Protein AF-A0A538N744-F1 (afdb_monomer_lite)

Sequence (115 aa):
MRNVDHQPLAAHSTATFDLTAGIGNVSQFTGAITGTVTVQGTTGAGDLVVFASTGEAASDTYQTHLVSGQSVATGIVAEVLQGLNGVVPESFYNNSSTTVTVSFDVSGYFAATFY

Secondary structure (DSSP, 8-state):
-EEEEEEEE-TT-EEE--GGGTSTT--TTEEEEEEEEEEE---S-EEEEEEETT-S-----EEEEE-TT--EEEEEEEE--TTSTT---EEEEE-SSS-EEEEEEEEEEEEPPP-

Foldseek 3Di:
DFKFDFDWAFAQGKDFGFCPVTVPFPDLQFFKFKKKKKKDPQQFWFWKWKWFQPPPDTDDTDIWTGDHHDITMDIDMFTADRPPRRGGRIMIGHNDNGIITIMIGTDDTDGHDDD

Structure (mmCIF, N/CA/C/O backbone):
data_AF-A0A538N744-F1
#
_entry.id   AF-A0A538N744-F1
#
loop_
_atom_site.group_PDB
_atom_site.id
_atom_site.type_symbol
_atom_site.label_atom_id
_atom_site.label_alt_id
_atom_site.label_comp_id
_atom_site.label_asym_id
_atom_site.label_entity_id
_atom_site.label_seq_id
_atom_s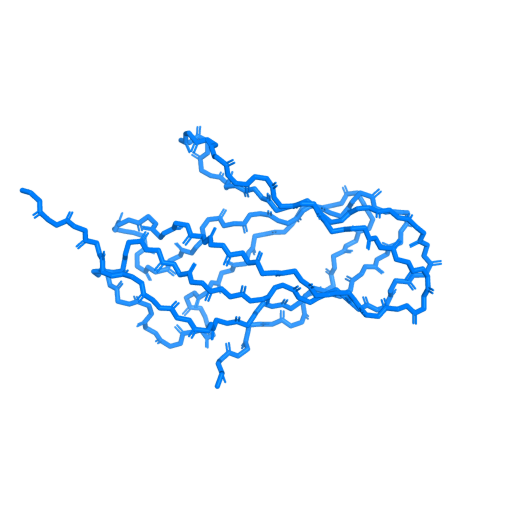ite.pdbx_PDB_ins_code
_atom_site.Cartn_x
_atom_site.Cartn_y
_atom_site.Cartn_z
_atom_site.occupancy
_atom_site.B_iso_or_equiv
_atom_site.auth_seq_id
_atom_site.auth_comp_id
_atom_site.auth_asym_id
_atom_site.auth_atom_id
_atom_site.pdbx_PDB_model_num
ATOM 1 N N . MET A 1 1 ? 11.056 -10.695 3.084 1.00 51.16 1 MET A N 1
ATOM 2 C CA . MET A 1 1 ? 10.071 -9.681 2.655 1.00 51.16 1 MET A CA 1
ATOM 3 C C . MET A 1 1 ? 10.579 -8.340 3.154 1.00 51.16 1 MET A C 1
ATOM 5 O O . MET A 1 1 ? 11.130 -8.310 4.249 1.00 51.16 1 MET A O 1
ATOM 9 N N . ARG A 1 2 ? 10.541 -7.290 2.330 1.00 60.12 2 ARG A N 1
ATOM 10 C CA . ARG A 1 2 ? 10.869 -5.924 2.763 1.00 60.12 2 ARG A CA 1
ATOM 11 C C . ARG A 1 2 ? 9.536 -5.194 2.922 1.00 60.12 2 ARG A C 1
ATOM 13 O O . ARG A 1 2 ? 8.844 -5.025 1.922 1.00 60.12 2 ARG A O 1
ATOM 20 N N . ASN A 1 3 ? 9.184 -4.855 4.159 1.00 57.62 3 ASN A N 1
ATOM 21 C CA . ASN A 1 3 ? 7.973 -4.109 4.489 1.00 57.62 3 ASN A CA 1
ATOM 22 C C . ASN A 1 3 ? 8.228 -2.620 4.277 1.00 57.62 3 ASN A C 1
ATOM 24 O O . ASN A 1 3 ? 9.254 -2.106 4.727 1.00 57.62 3 ASN A O 1
ATOM 28 N N . VAL A 1 4 ? 7.292 -1.933 3.633 1.00 61.22 4 VAL A N 1
ATOM 29 C CA . VAL A 1 4 ? 7.228 -0.470 3.640 1.00 61.22 4 VAL A CA 1
ATOM 30 C C . VAL A 1 4 ? 6.241 -0.011 4.685 1.00 61.22 4 VAL A C 1
ATOM 32 O O . VAL A 1 4 ? 5.225 -0.669 4.915 1.00 61.22 4 VAL A O 1
ATOM 35 N N . ASP A 1 5 ? 6.624 1.100 5.314 1.00 63.34 5 ASP A N 1
ATOM 36 C CA . ASP A 1 5 ? 5.987 1.792 6.422 1.00 63.34 5 ASP A CA 1
ATOM 37 C C . ASP A 1 5 ? 4.499 1.508 6.613 1.00 63.34 5 ASP A C 1
ATOM 39 O O . ASP A 1 5 ? 3.677 1.616 5.706 1.00 63.34 5 ASP A O 1
ATOM 43 N N . HIS A 1 6 ? 4.154 1.258 7.871 1.00 68.19 6 HIS A N 1
ATOM 44 C CA . HIS A 1 6 ? 2.793 1.346 8.367 1.00 68.19 6 HIS A CA 1
ATOM 45 C C . HIS A 1 6 ? 2.383 2.821 8.387 1.00 68.19 6 HIS A C 1
ATOM 47 O O . HIS A 1 6 ? 2.662 3.534 9.351 1.00 68.19 6 HIS A O 1
ATOM 53 N N . GLN A 1 7 ? 1.740 3.287 7.322 1.00 75.94 7 GLN A N 1
ATOM 54 C CA . GLN A 1 7 ? 1.307 4.675 7.221 1.00 75.94 7 GLN A CA 1
ATOM 55 C C . GLN A 1 7 ? -0.140 4.803 7.717 1.00 75.94 7 GLN A C 1
ATOM 57 O O . GLN A 1 7 ? -1.030 4.108 7.210 1.00 75.94 7 GLN A O 1
ATOM 62 N N . PRO A 1 8 ? -0.415 5.656 8.722 1.00 85.88 8 PRO A N 1
ATOM 63 C CA . PRO A 1 8 ? -1.782 6.026 9.046 1.00 85.88 8 PRO A CA 1
ATOM 64 C C . PRO A 1 8 ? -2.356 6.869 7.902 1.00 85.88 8 PRO A C 1
ATOM 66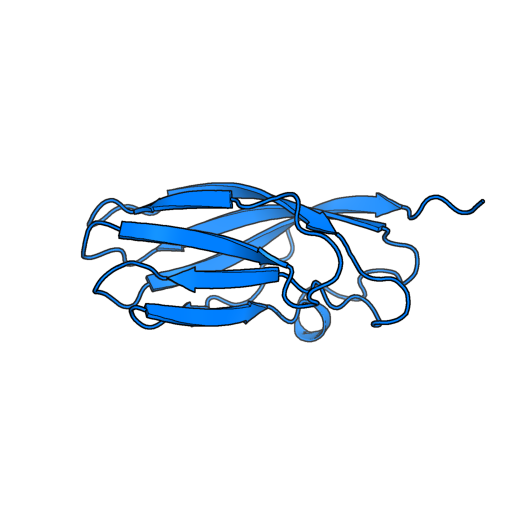 O O . PRO A 1 8 ? -1.838 7.935 7.577 1.00 85.88 8 PRO A O 1
ATOM 69 N N . LEU A 1 9 ? -3.451 6.403 7.313 1.00 86.88 9 LEU A N 1
ATOM 70 C CA . LEU A 1 9 ? -4.160 7.068 6.230 1.00 86.88 9 LEU A CA 1
ATOM 71 C C . LEU A 1 9 ? -5.523 7.538 6.737 1.00 86.88 9 LEU A C 1
ATOM 73 O O . LEU A 1 9 ? -6.413 6.729 7.019 1.00 86.88 9 LEU A O 1
ATOM 77 N N . ALA A 1 10 ? -5.679 8.852 6.895 1.00 89.88 10 ALA A N 1
ATOM 78 C CA . ALA A 1 10 ? -6.900 9.463 7.413 1.00 89.88 10 ALA A CA 1
ATOM 79 C C . ALA A 1 10 ? -8.115 9.184 6.509 1.00 89.88 10 ALA A C 1
ATOM 81 O O . ALA A 1 10 ? -7.971 8.881 5.322 1.00 89.88 10 ALA A O 1
ATOM 82 N N . ALA A 1 11 ? -9.316 9.304 7.070 1.00 88.25 11 ALA A N 1
ATOM 83 C CA . ALA A 1 11 ? -10.560 9.204 6.311 1.00 88.25 11 ALA A CA 1
ATOM 84 C C . ALA A 1 11 ? -10.570 10.175 5.116 1.00 88.25 11 ALA A C 1
ATOM 86 O O . ALA A 1 11 ? -10.215 11.346 5.267 1.00 88.25 11 ALA A O 1
ATOM 87 N N . HIS A 1 12 ? -10.982 9.690 3.945 1.00 87.62 12 HIS A N 1
ATOM 88 C CA . HIS A 1 12 ? -11.065 10.448 2.691 1.00 87.62 12 HIS A CA 1
ATOM 89 C C . HIS A 1 12 ? -9.762 11.156 2.289 1.00 87.62 12 HIS A C 1
ATOM 91 O O . HIS A 1 12 ? -9.797 12.227 1.683 1.00 87.62 12 HIS A O 1
ATOM 97 N N . SER A 1 13 ? -8.613 10.561 2.614 1.00 86.50 13 SER A N 1
ATOM 98 C CA . SER A 1 13 ? -7.294 11.100 2.273 1.00 86.50 13 SER A CA 1
ATOM 99 C C . SER A 1 13 ? -6.516 10.177 1.342 1.00 86.50 13 SER A C 1
ATOM 101 O O . SER A 1 13 ? -6.779 8.972 1.279 1.00 86.50 13 SER A O 1
ATOM 103 N N . THR A 1 14 ? -5.557 10.773 0.633 1.00 85.31 14 THR A N 1
ATOM 104 C CA . THR A 1 14 ? -4.633 10.081 -0.264 1.00 85.31 14 THR A CA 1
ATOM 105 C C . THR A 1 14 ? -3.217 10.178 0.285 1.00 85.31 14 THR A C 1
ATOM 107 O O . THR A 1 14 ? -2.795 11.260 0.696 1.00 85.31 14 THR A O 1
ATOM 110 N N . ALA A 1 15 ? -2.470 9.079 0.240 1.00 78.94 15 ALA A N 1
ATOM 111 C CA . ALA A 1 15 ? -1.026 9.081 0.454 1.00 78.94 15 ALA A CA 1
ATOM 112 C C . ALA A 1 15 ? -0.316 8.316 -0.662 1.00 78.94 15 ALA A C 1
ATOM 114 O O . ALA A 1 15 ? -0.834 7.317 -1.160 1.00 78.94 15 ALA A O 1
ATOM 115 N N . THR A 1 16 ? 0.880 8.773 -1.018 1.00 74.56 16 THR A N 1
ATOM 116 C CA . THR A 1 16 ? 1.785 8.064 -1.928 1.00 74.56 16 THR A CA 1
ATOM 117 C C . THR A 1 16 ? 2.836 7.346 -1.102 1.00 74.56 16 THR A C 1
ATOM 119 O O . THR A 1 16 ? 3.385 7.924 -0.161 1.00 74.56 16 THR A O 1
ATOM 122 N N . PHE A 1 17 ? 3.129 6.096 -1.448 1.00 68.12 17 PHE A N 1
ATOM 123 C CA . PHE A 1 17 ? 4.178 5.341 -0.774 1.00 68.12 17 PHE A CA 1
ATOM 124 C C . PHE A 1 17 ? 5.493 5.534 -1.508 1.00 68.12 17 PHE A C 1
ATOM 126 O O . PHE A 1 17 ? 5.667 5.073 -2.633 1.00 68.12 17 PHE A O 1
ATOM 133 N N . ASP A 1 18 ? 6.440 6.194 -0.848 1.00 64.00 18 ASP A N 1
ATOM 134 C CA . ASP A 1 18 ? 7.787 6.303 -1.377 1.00 64.00 18 ASP A CA 1
ATOM 135 C C . ASP A 1 18 ? 8.599 5.054 -1.018 1.00 64.00 18 ASP A C 1
ATOM 137 O O . ASP A 1 18 ? 9.108 4.889 0.093 1.00 64.00 18 ASP A O 1
ATOM 141 N N . LEU A 1 19 ? 8.717 4.145 -1.983 1.00 59.12 19 LEU A N 1
ATOM 142 C CA . LEU A 1 19 ? 9.481 2.913 -1.801 1.00 59.12 19 LEU A CA 1
ATOM 143 C C . LEU A 1 19 ? 11.000 3.153 -1.817 1.00 59.12 19 LEU A C 1
ATOM 145 O O . LEU A 1 19 ? 11.748 2.255 -1.419 1.00 59.12 19 LEU A O 1
ATOM 149 N N . THR A 1 20 ? 11.471 4.348 -2.204 1.00 54.00 20 THR A N 1
ATOM 150 C CA . THR A 1 20 ? 12.909 4.665 -2.243 1.00 54.00 20 THR A CA 1
ATOM 151 C C . THR A 1 20 ? 13.544 4.749 -0.853 1.00 54.00 20 THR A C 1
ATOM 153 O O . THR A 1 20 ? 14.737 4.474 -0.716 1.00 54.00 20 THR A O 1
ATOM 156 N N . ALA A 1 21 ? 12.759 5.037 0.193 1.00 47.50 21 ALA A N 1
ATOM 157 C CA . ALA A 1 21 ? 13.257 5.185 1.563 1.00 47.50 21 ALA A CA 1
ATOM 158 C C . ALA A 1 21 ? 13.363 3.864 2.359 1.00 47.50 21 ALA A C 1
ATOM 160 O O . ALA A 1 21 ? 14.091 3.811 3.349 1.00 47.50 21 ALA A O 1
ATOM 161 N N . GLY A 1 22 ? 12.681 2.787 1.941 1.00 46.62 22 GLY A N 1
ATOM 162 C CA . GLY A 1 22 ? 12.576 1.543 2.730 1.00 46.62 22 GLY A CA 1
ATOM 163 C C . GLY A 1 22 ? 12.796 0.240 1.955 1.00 46.62 22 GLY A C 1
ATOM 164 O O . GLY A 1 22 ? 13.250 -0.758 2.525 1.00 46.62 22 GLY A O 1
ATOM 165 N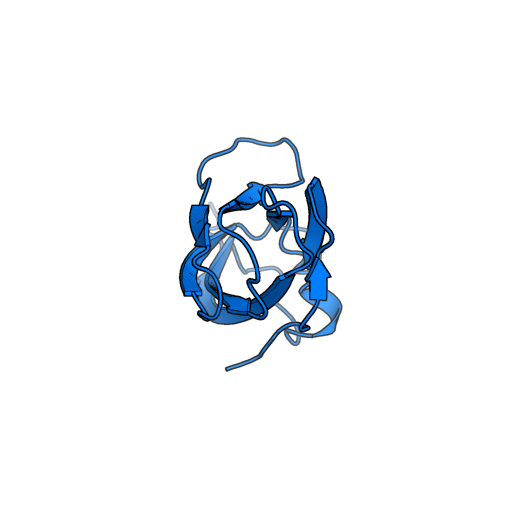 N . ILE A 1 23 ? 12.558 0.222 0.640 1.00 52.88 23 ILE A N 1
ATOM 166 C CA . ILE A 1 23 ? 12.757 -0.968 -0.192 1.00 52.88 23 ILE A CA 1
ATOM 167 C C . ILE A 1 23 ? 14.103 -0.856 -0.880 1.00 52.88 23 ILE A C 1
ATOM 169 O O . ILE A 1 23 ? 14.189 -0.464 -2.036 1.00 52.88 23 ILE A O 1
ATOM 173 N N . GLY A 1 24 ? 15.167 -1.173 -0.143 1.00 49.53 24 GLY A N 1
ATOM 174 C CA . GLY A 1 24 ? 16.547 -0.958 -0.580 1.00 49.53 24 GLY A CA 1
ATOM 175 C C . GLY A 1 24 ? 16.771 -1.129 -2.088 1.00 49.53 24 GLY A C 1
ATOM 176 O O . GLY A 1 24 ? 16.699 -2.246 -2.596 1.00 49.53 24 GLY A O 1
ATOM 177 N N . ASN A 1 25 ? 17.074 -0.024 -2.769 1.00 53.72 25 ASN A N 1
ATOM 178 C CA . ASN A 1 25 ? 17.497 0.020 -4.166 1.00 53.72 25 ASN A CA 1
ATOM 179 C C . ASN A 1 25 ? 16.583 -0.781 -5.114 1.00 53.72 25 ASN A C 1
ATOM 181 O O . ASN A 1 25 ? 17.033 -1.766 -5.707 1.00 53.72 25 ASN A O 1
ATOM 185 N N . VAL A 1 26 ? 15.315 -0.377 -5.279 1.00 63.97 26 VAL A N 1
ATOM 186 C CA . VAL A 1 26 ? 14.545 -0.786 -6.468 1.00 63.97 26 VAL A CA 1
ATOM 187 C C . VAL A 1 26 ? 15.393 -0.405 -7.681 1.00 63.97 26 VAL A C 1
ATOM 189 O O . VAL A 1 26 ? 15.692 0.768 -7.902 1.00 63.97 26 VAL A O 1
ATOM 192 N N . SER A 1 27 ? 15.879 -1.412 -8.408 1.00 66.69 27 SER A N 1
ATOM 193 C CA . SER A 1 27 ? 16.790 -1.197 -9.530 1.00 66.69 27 SER A CA 1
ATOM 194 C C . SER A 1 27 ? 16.131 -0.269 -10.545 1.00 66.69 27 SER A C 1
ATOM 196 O O . SER A 1 27 ? 14.955 -0.459 -10.856 1.00 66.69 27 SER A O 1
ATOM 198 N N . GLN A 1 28 ? 16.889 0.662 -11.127 1.00 67.81 28 GLN A N 1
ATOM 199 C CA . GLN A 1 28 ? 16.412 1.501 -12.237 1.00 67.81 28 GLN A CA 1
ATOM 200 C C . GLN A 1 28 ? 15.936 0.682 -13.453 1.00 67.81 28 GLN A C 1
ATOM 202 O O . GLN A 1 28 ? 15.259 1.208 -14.326 1.00 67.81 28 GLN A O 1
ATOM 207 N N . PHE A 1 29 ? 16.305 -0.602 -13.512 1.00 73.00 29 PHE A N 1
ATOM 208 C CA . PHE A 1 29 ? 15.885 -1.553 -14.538 1.00 73.00 29 PHE A CA 1
ATOM 209 C C . PHE A 1 29 ? 14.626 -2.344 -14.149 1.00 73.00 29 PHE A C 1
ATOM 211 O O . PHE A 1 29 ? 14.296 -3.323 -14.811 1.00 73.00 29 PHE A O 1
ATOM 218 N N . THR A 1 30 ? 13.953 -1.984 -13.057 1.00 76.25 30 THR A N 1
ATOM 219 C CA . THR A 1 30 ? 12.665 -2.569 -12.666 1.00 76.25 30 THR A CA 1
ATOM 220 C C . THR A 1 30 ? 11.564 -1.907 -13.486 1.00 76.25 30 THR A C 1
ATOM 222 O O . THR A 1 30 ? 11.500 -0.684 -13.528 1.00 76.25 30 THR A O 1
ATOM 225 N N . GLY A 1 31 ? 10.715 -2.703 -14.135 1.00 74.25 31 GLY A N 1
ATOM 226 C CA . GLY A 1 31 ? 9.532 -2.217 -14.852 1.00 74.25 31 GLY A CA 1
ATOM 227 C C . GLY A 1 31 ? 8.253 -2.306 -14.020 1.00 74.25 31 GLY A C 1
ATOM 228 O O . GLY A 1 31 ? 7.367 -1.476 -14.169 1.00 74.25 31 GLY A O 1
ATOM 229 N N . ALA A 1 32 ? 8.165 -3.284 -13.116 1.00 78.56 32 ALA A N 1
ATOM 230 C CA . ALA A 1 32 ? 7.033 -3.442 -12.208 1.00 78.56 32 ALA A CA 1
ATOM 231 C C . ALA A 1 32 ? 7.439 -4.197 -10.937 1.00 78.56 32 ALA A C 1
ATOM 233 O O . ALA A 1 32 ? 8.431 -4.934 -10.919 1.00 78.56 32 ALA A O 1
ATOM 234 N N . ILE A 1 33 ? 6.641 -4.055 -9.886 1.00 78.69 33 ILE A N 1
ATOM 235 C CA . ILE A 1 33 ? 6.742 -4.823 -8.648 1.00 78.69 33 ILE A CA 1
ATOM 236 C C . ILE A 1 33 ? 5.428 -5.538 -8.355 1.00 78.69 33 ILE A C 1
ATOM 238 O O . ILE A 1 33 ? 4.351 -5.033 -8.658 1.00 78.69 33 ILE A O 1
ATOM 242 N N . THR A 1 34 ? 5.510 -6.705 -7.725 1.00 82.44 34 THR A N 1
ATOM 243 C CA . THR A 1 34 ? 4.352 -7.335 -7.084 1.00 82.44 34 THR A CA 1
ATOM 244 C C . THR A 1 34 ? 4.463 -7.198 -5.588 1.00 82.44 34 THR A C 1
ATOM 246 O O . THR A 1 34 ? 5.551 -7.316 -5.014 1.00 82.44 34 THR A O 1
ATOM 249 N N . GLY A 1 35 ? 3.326 -7.034 -4.934 1.00 81.62 35 GLY A N 1
ATOM 250 C CA . GLY A 1 35 ? 3.280 -7.012 -3.489 1.00 81.62 35 GLY A CA 1
ATOM 251 C C . GLY A 1 35 ? 1.891 -7.241 -2.940 1.00 81.62 35 GLY A C 1
ATOM 252 O O . GLY A 1 35 ? 0.935 -7.475 -3.677 1.00 81.62 35 GLY A O 1
ATOM 253 N N . THR A 1 36 ? 1.809 -7.166 -1.623 1.00 86.00 36 THR A N 1
ATOM 254 C CA . THR A 1 36 ? 0.557 -7.238 -0.887 1.00 86.00 36 THR A CA 1
ATOM 255 C C . THR A 1 36 ? 0.370 -5.940 -0.127 1.00 86.00 36 THR A C 1
ATOM 257 O O . THR A 1 36 ? 1.238 -5.531 0.642 1.00 86.00 36 THR A O 1
ATOM 260 N N . VAL A 1 37 ? -0.775 -5.302 -0.325 1.00 83.25 37 VAL A N 1
ATOM 261 C CA . VAL A 1 37 ? -1.233 -4.182 0.493 1.00 83.25 37 VAL A CA 1
ATOM 262 C C . VAL A 1 37 ? -2.038 -4.761 1.638 1.00 83.25 37 VAL A C 1
ATOM 264 O O . VAL A 1 37 ? -3.013 -5.468 1.394 1.00 83.25 37 VAL A O 1
ATOM 267 N N . THR A 1 38 ? -1.650 -4.466 2.874 1.00 86.69 38 THR A N 1
ATOM 268 C CA . THR A 1 38 ? -2.404 -4.870 4.062 1.00 86.69 38 THR A CA 1
ATOM 269 C C . THR A 1 38 ? -2.992 -3.642 4.735 1.00 86.69 38 THR A C 1
ATOM 271 O O . THR A 1 38 ? -2.285 -2.680 5.026 1.00 86.69 38 THR A O 1
ATOM 274 N N . VAL A 1 39 ? -4.291 -3.690 5.014 1.00 86.75 39 VAL A N 1
ATOM 275 C CA . VAL A 1 39 ? -5.023 -2.657 5.746 1.00 86.75 39 VAL A CA 1
ATOM 276 C C . VAL A 1 39 ? -5.369 -3.182 7.125 1.00 86.75 39 VAL A C 1
ATOM 278 O O . VAL A 1 39 ? -5.870 -4.296 7.253 1.00 86.75 39 VAL A O 1
ATOM 281 N N . GLN A 1 40 ? -5.103 -2.388 8.156 1.00 86.56 40 GLN A N 1
ATOM 282 C CA . GLN A 1 40 ? -5.340 -2.718 9.559 1.00 86.56 40 GLN A CA 1
ATOM 283 C C . GLN A 1 40 ? -6.053 -1.564 10.271 1.00 86.56 40 GLN A C 1
ATOM 285 O O . GLN A 1 40 ? -6.079 -0.431 9.785 1.00 86.56 40 GLN A O 1
ATOM 290 N N . GLY A 1 41 ? -6.617 -1.846 11.448 1.00 77.62 41 GLY A N 1
ATOM 291 C CA . GLY A 1 41 ? -7.271 -0.823 12.274 1.00 77.62 41 GLY A CA 1
ATOM 292 C C . GLY A 1 41 ? -8.598 -0.316 11.701 1.00 77.62 41 GLY A C 1
ATOM 293 O O . GLY A 1 41 ? -9.059 0.761 12.067 1.00 77.62 41 GLY A O 1
ATOM 294 N N . THR A 1 42 ? -9.218 -1.085 10.808 1.00 71.62 42 THR A N 1
ATOM 295 C CA . THR A 1 42 ? -10.535 -0.792 10.241 1.00 71.62 42 THR A CA 1
ATOM 296 C C . THR A 1 42 ? -11.571 -0.749 11.369 1.00 71.62 42 THR A C 1
ATOM 298 O O . THR A 1 42 ? -11.781 -1.721 12.091 1.00 71.62 42 THR A O 1
ATOM 301 N N . THR A 1 43 ? -12.218 0.395 11.568 1.00 67.88 43 THR A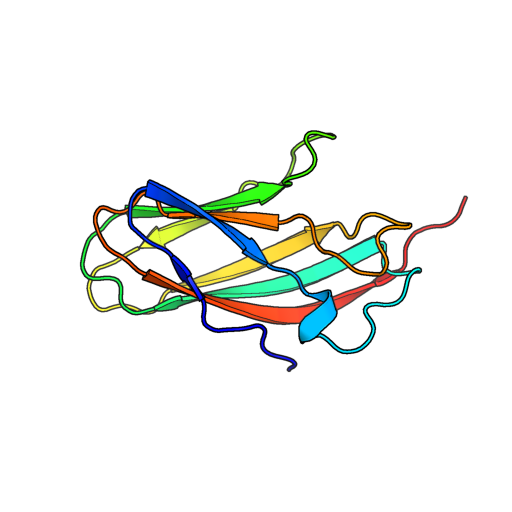 N 1
ATOM 302 C CA . THR A 1 43 ? -13.291 0.555 12.576 1.00 67.88 43 THR A CA 1
ATOM 303 C C . THR A 1 43 ? -14.638 0.899 11.939 1.00 67.88 43 THR A C 1
ATOM 305 O O . THR A 1 43 ? -15.649 0.999 12.628 1.00 67.88 43 THR A O 1
ATOM 308 N N . GLY A 1 44 ? -14.666 1.008 10.609 1.00 66.06 44 GLY A N 1
ATOM 309 C CA . GLY A 1 44 ? -15.856 1.170 9.785 1.00 66.06 44 GLY A CA 1
ATOM 310 C C . GLY A 1 44 ? -15.709 0.431 8.455 1.00 66.06 44 GLY A C 1
ATOM 311 O O . GLY A 1 44 ? -14.602 0.060 8.058 1.00 66.06 44 GLY A O 1
ATOM 312 N N . ALA A 1 45 ? -16.838 0.197 7.786 1.00 68.94 45 ALA A N 1
ATOM 313 C CA . ALA A 1 45 ? -16.845 -0.325 6.425 1.00 68.94 45 ALA A CA 1
ATOM 314 C C . ALA A 1 45 ? -16.446 0.771 5.425 1.00 68.94 45 ALA A C 1
ATOM 316 O O . ALA A 1 45 ? -16.712 1.953 5.648 1.00 68.94 45 ALA A O 1
ATOM 317 N N . GLY A 1 46 ? -15.813 0.383 4.326 1.00 78.38 46 GLY A N 1
ATOM 318 C CA . GLY A 1 46 ? -15.384 1.299 3.273 1.00 78.38 46 GLY A CA 1
ATOM 319 C C . GLY A 1 46 ? -14.454 0.601 2.298 1.00 78.38 46 GLY A C 1
ATOM 320 O O . GLY A 1 46 ? -14.365 -0.625 2.310 1.00 78.38 46 GLY A O 1
ATOM 321 N N . ASP A 1 47 ? -13.733 1.384 1.504 1.00 81.12 47 ASP A N 1
ATOM 322 C CA . ASP A 1 47 ? -12.806 0.857 0.510 1.00 81.12 47 ASP A CA 1
ATOM 323 C C . ASP A 1 47 ? -11.448 1.539 0.605 1.00 81.12 47 ASP A C 1
ATOM 325 O O . ASP A 1 47 ? -11.368 2.757 0.777 1.00 81.12 47 ASP A O 1
ATOM 329 N N . LEU A 1 48 ? -10.385 0.758 0.439 1.00 82.12 48 LEU A N 1
ATOM 330 C CA . LEU A 1 48 ? -9.090 1.292 0.038 1.00 82.12 48 LEU A CA 1
ATOM 331 C C . LEU A 1 48 ? -8.962 1.159 -1.478 1.00 82.12 48 LEU A C 1
ATOM 333 O O . LEU A 1 48 ? -9.121 0.059 -2.009 1.00 82.12 48 LEU A O 1
ATOM 337 N N . VAL A 1 49 ? -8.672 2.272 -2.145 1.00 81.25 49 VAL A N 1
ATOM 338 C CA . VAL A 1 49 ? -8.468 2.341 -3.594 1.00 81.25 49 VAL A CA 1
ATOM 339 C C . VAL A 1 49 ? -6.999 2.640 -3.868 1.00 81.25 49 VAL A C 1
ATOM 341 O O . VAL A 1 49 ? -6.475 3.627 -3.356 1.00 81.25 49 VAL A O 1
ATOM 344 N N . VAL A 1 50 ? -6.342 1.804 -4.667 1.00 77.19 50 VAL A N 1
ATOM 345 C CA . VAL A 1 50 ? -4.953 2.008 -5.114 1.00 77.19 50 VAL A CA 1
ATOM 346 C C . VAL A 1 50 ? -4.962 2.448 -6.574 1.00 77.19 50 VAL A C 1
ATOM 348 O O . VAL A 1 50 ? -5.710 1.870 -7.360 1.00 77.19 50 VAL A O 1
ATOM 351 N N . PHE A 1 51 ? -4.201 3.486 -6.921 1.00 73.31 51 PHE A N 1
ATOM 352 C CA . PHE A 1 51 ? -4.131 4.030 -8.279 1.00 73.31 51 PHE A CA 1
ATOM 353 C C . PHE A 1 51 ? -2.814 4.770 -8.547 1.00 73.31 51 PHE A C 1
ATOM 355 O O . PHE A 1 51 ? -2.237 5.390 -7.653 1.00 73.31 51 PHE A O 1
ATOM 362 N N . ALA A 1 52 ? -2.401 4.811 -9.815 1.00 68.56 52 ALA A N 1
ATOM 363 C CA . ALA A 1 52 ? -1.193 5.512 -10.238 1.00 68.56 52 ALA A CA 1
ATOM 364 C C . ALA A 1 52 ? -1.285 7.040 -10.024 1.00 68.56 52 ALA A C 1
ATOM 366 O O . ALA A 1 52 ? -2.229 7.698 -10.466 1.00 68.56 52 ALA A O 1
ATOM 367 N N . SER A 1 53 ? -0.270 7.631 -9.386 1.00 64.56 53 SER A N 1
ATOM 368 C CA . SER A 1 53 ? -0.199 9.066 -9.047 1.00 64.56 53 SER A CA 1
ATOM 369 C C . SER A 1 53 ? 0.260 9.978 -10.185 1.00 64.56 53 SER A C 1
ATOM 371 O O . SER A 1 53 ? 0.148 11.197 -10.066 1.00 64.56 53 SER A O 1
ATOM 373 N N . THR A 1 54 ? 0.778 9.429 -11.287 1.00 57.69 54 THR A N 1
ATOM 374 C CA . THR A 1 54 ? 1.477 10.212 -12.321 1.00 57.69 54 THR A CA 1
ATOM 375 C C . THR A 1 54 ? 0.624 10.643 -13.509 1.00 57.69 54 THR A C 1
ATOM 377 O O . THR A 1 54 ? 1.151 11.282 -14.413 1.00 57.69 54 THR A O 1
ATOM 380 N N . GLY A 1 55 ? -0.679 10.347 -13.538 1.00 50.47 55 GLY A N 1
ATOM 381 C CA . GLY A 1 55 ? -1.595 10.822 -14.590 1.00 50.47 55 GLY A CA 1
ATOM 382 C C . GLY A 1 55 ? -1.378 10.229 -15.994 1.00 50.47 55 GLY A C 1
ATOM 383 O O . GLY A 1 55 ? -2.274 10.328 -16.828 1.00 50.47 55 GLY A O 1
ATOM 384 N N . GLU A 1 56 ? -0.243 9.576 -16.250 1.00 45.25 56 GLU A N 1
ATOM 385 C CA . GLU A 1 56 ? -0.014 8.706 -17.405 1.00 45.25 56 GLU A CA 1
ATOM 386 C C . GLU A 1 56 ? -0.751 7.373 -17.183 1.00 45.25 56 GLU A C 1
ATOM 388 O O . GLU A 1 56 ? -0.541 6.707 -16.173 1.00 45.25 56 GLU A O 1
ATOM 393 N N . ALA A 1 57 ? -1.672 7.069 -18.101 1.00 39.34 57 ALA A N 1
ATOM 394 C CA . ALA A 1 57 ? -2.479 5.854 -18.263 1.00 39.34 57 ALA A CA 1
ATOM 395 C C . ALA A 1 57 ? -2.670 4.933 -17.034 1.00 39.34 57 ALA A C 1
ATOM 397 O O . ALA A 1 57 ? -1.864 4.065 -16.719 1.00 39.34 57 ALA A O 1
ATOM 398 N N . ALA A 1 58 ? -3.853 5.065 -16.435 1.00 45.41 58 ALA A N 1
ATOM 399 C CA . ALA A 1 58 ? -4.489 4.086 -15.566 1.00 45.41 58 ALA A CA 1
ATOM 400 C C . ALA A 1 58 ? -4.471 2.655 -16.137 1.00 45.41 58 ALA A C 1
ATOM 402 O O . ALA A 1 58 ? -4.775 2.452 -17.313 1.00 45.41 58 ALA A O 1
ATOM 403 N N . SER A 1 59 ? -4.288 1.662 -15.267 1.00 43.25 59 SER A N 1
ATOM 404 C CA . SER A 1 59 ? -4.899 0.346 -15.494 1.00 43.25 59 SER A CA 1
ATOM 405 C C . SER A 1 59 ? -5.353 -0.318 -14.205 1.00 43.25 59 SER A C 1
ATOM 407 O O . SER A 1 59 ? -6.470 -0.829 -14.161 1.00 43.25 59 SER A O 1
ATOM 409 N N . ASP A 1 60 ? -4.584 -0.251 -13.121 1.00 59.88 60 ASP A N 1
ATOM 410 C CA . ASP A 1 60 ? -4.884 -1.149 -12.011 1.00 59.88 60 ASP A CA 1
ATOM 411 C C . ASP A 1 60 ? -5.460 -0.402 -10.810 1.00 59.88 60 ASP A C 1
ATOM 413 O O . ASP A 1 60 ? -4.775 -0.034 -9.861 1.00 59.88 60 ASP A O 1
ATOM 417 N N . THR A 1 61 ? -6.773 -0.164 -10.864 1.00 66.00 61 THR A N 1
ATOM 418 C CA . THR A 1 61 ? -7.522 0.217 -9.665 1.00 66.00 61 THR A CA 1
ATOM 419 C C . THR A 1 61 ? -7.750 -1.023 -8.812 1.00 66.00 61 THR A C 1
ATOM 421 O O . THR A 1 61 ? -8.612 -1.846 -9.123 1.00 66.00 61 THR A O 1
ATOM 424 N N . TYR A 1 62 ? -7.004 -1.155 -7.719 1.00 74.31 62 TYR A N 1
ATOM 425 C CA . TYR A 1 62 ? -7.249 -2.208 -6.735 1.00 74.31 62 TYR A CA 1
ATOM 426 C C . TYR A 1 62 ? -8.189 -1.683 -5.658 1.00 74.31 62 TYR A C 1
ATOM 428 O O . TYR A 1 62 ? -7.866 -0.716 -4.967 1.00 74.31 62 TYR A O 1
ATOM 436 N N . GLN A 1 63 ? -9.343 -2.330 -5.502 1.00 76.94 63 GLN A N 1
ATOM 437 C CA . GLN A 1 63 ? -10.293 -2.021 -4.440 1.00 76.94 63 GLN A CA 1
ATOM 438 C C . GLN A 1 63 ? -10.234 -3.104 -3.368 1.00 76.94 63 GLN A C 1
ATOM 440 O O . GLN A 1 63 ? -10.374 -4.292 -3.651 1.00 76.94 63 GLN A O 1
ATOM 445 N N . THR A 1 64 ? -10.036 -2.685 -2.123 1.00 81.44 64 THR A N 1
ATOM 446 C CA . THR A 1 64 ? -10.073 -3.573 -0.961 1.00 81.44 64 THR A CA 1
ATOM 447 C C . THR A 1 64 ? -11.231 -3.176 -0.067 1.00 81.44 64 THR A C 1
ATOM 449 O O . THR A 1 64 ? -11.202 -2.094 0.519 1.00 81.44 64 THR A O 1
ATOM 452 N N . HIS A 1 65 ? -12.223 -4.056 0.064 1.00 82.50 65 HIS A N 1
ATOM 453 C CA . HIS A 1 65 ? -13.330 -3.848 0.991 1.00 82.50 65 HIS A CA 1
ATOM 454 C C . HIS A 1 65 ? -12.846 -3.981 2.432 1.00 82.50 65 HIS A C 1
ATOM 456 O O . HIS A 1 65 ? -12.265 -4.992 2.829 1.00 82.50 65 HIS A O 1
ATOM 462 N N . LEU A 1 66 ? -13.110 -2.951 3.221 1.00 81.81 66 LEU A N 1
ATOM 463 C CA . LEU A 1 66 ? -12.741 -2.872 4.621 1.00 81.81 66 LEU A CA 1
ATOM 464 C C . LEU A 1 66 ? -13.906 -3.366 5.472 1.00 81.81 66 LEU A C 1
ATOM 466 O O . LEU A 1 66 ? -15.040 -2.908 5.330 1.00 81.81 66 LEU A O 1
ATOM 470 N N . VAL A 1 67 ? -13.619 -4.299 6.375 1.00 77.88 67 VAL A N 1
ATOM 471 C CA . VAL A 1 67 ? -14.584 -4.830 7.341 1.00 77.88 67 VAL A CA 1
ATOM 472 C C . VAL A 1 67 ? -14.104 -4.460 8.732 1.00 77.88 67 VAL A C 1
ATOM 474 O O . VAL A 1 67 ? -12.948 -4.703 9.065 1.00 77.88 67 VAL A O 1
ATOM 477 N N . SER A 1 68 ? -14.990 -3.885 9.546 1.00 79.38 68 SER A N 1
ATOM 478 C CA . SER A 1 68 ? -14.657 -3.448 10.905 1.00 79.38 68 SER A CA 1
ATOM 479 C C . SER A 1 68 ? -14.012 -4.569 11.728 1.00 79.38 68 SER A C 1
ATOM 481 O O . SER A 1 68 ? -14.547 -5.674 11.824 1.00 79.38 68 SER A O 1
ATOM 483 N N . GLY A 1 69 ? -12.889 -4.254 12.369 1.00 78.88 69 GLY A N 1
ATOM 484 C CA . GLY A 1 69 ? -12.130 -5.155 13.230 1.00 78.88 69 GLY A CA 1
ATOM 485 C C . GLY A 1 69 ? -11.282 -6.183 12.482 1.00 78.88 69 GLY A C 1
ATOM 486 O O . GLY A 1 69 ? -10.710 -7.056 13.132 1.00 78.88 69 GLY A O 1
ATOM 487 N N . GLN A 1 70 ? -11.194 -6.110 11.150 1.00 80.81 70 GLN A N 1
ATOM 488 C CA . GLN A 1 70 ? -10.434 -7.064 10.345 1.00 80.81 70 GLN A CA 1
ATOM 489 C C . GLN A 1 70 ? -9.251 -6.417 9.639 1.00 80.81 70 GLN A C 1
ATOM 491 O O . GLN A 1 70 ? -9.351 -5.325 9.077 1.00 80.81 70 GLN A O 1
ATOM 496 N N . SER A 1 71 ? -8.146 -7.155 9.601 1.00 85.12 71 SER A N 1
ATOM 497 C CA . SER A 1 71 ? -7.065 -6.867 8.669 1.00 85.12 71 SER A CA 1
ATOM 498 C C . SER A 1 71 ? -7.384 -7.505 7.323 1.00 85.12 71 SER A C 1
ATOM 500 O O . SER A 1 71 ? -7.689 -8.697 7.267 1.00 85.12 71 SER A O 1
ATOM 502 N N . VAL A 1 72 ? -7.300 -6.727 6.248 1.00 86.75 72 VAL A N 1
ATOM 503 C CA . VAL A 1 72 ? -7.578 -7.194 4.884 1.00 86.75 72 VAL A CA 1
ATOM 504 C C . VAL A 1 72 ? -6.326 -7.011 4.043 1.00 86.75 72 VAL A C 1
ATOM 506 O O . VAL A 1 72 ? -5.663 -5.982 4.152 1.00 86.75 72 VAL A O 1
ATOM 509 N N . ALA A 1 73 ? -5.990 -8.010 3.231 1.00 86.12 73 ALA A N 1
ATOM 510 C CA . ALA A 1 73 ? -4.799 -7.998 2.398 1.00 86.12 73 ALA A CA 1
ATOM 511 C C . ALA A 1 73 ? -5.160 -8.247 0.929 1.00 86.12 73 ALA A C 1
ATOM 513 O O . ALA A 1 73 ? -5.889 -9.192 0.627 1.00 86.12 73 ALA A O 1
ATOM 514 N N . THR A 1 74 ? -4.615 -7.426 0.033 1.00 85.56 74 THR A N 1
ATOM 515 C CA . THR A 1 74 ? -4.880 -7.474 -1.411 1.00 85.56 74 THR A CA 1
ATOM 516 C C . THR A 1 74 ? -3.565 -7.496 -2.173 1.00 85.56 74 THR A C 1
ATOM 518 O O . THR A 1 74 ? -2.675 -6.686 -1.917 1.00 85.56 74 THR A O 1
ATOM 521 N N . GLY A 1 75 ? -3.429 -8.442 -3.102 1.00 84.31 75 GLY A N 1
ATOM 522 C CA . GLY A 1 75 ? -2.280 -8.505 -3.999 1.00 84.31 75 GLY A CA 1
ATOM 523 C C . GLY A 1 75 ? -2.381 -7.437 -5.082 1.00 84.31 75 GLY A C 1
ATOM 524 O O . GLY A 1 75 ? -3.447 -7.277 -5.674 1.00 84.31 75 GLY A O 1
ATOM 525 N N . ILE A 1 76 ? -1.279 -6.738 -5.341 1.00 81.12 76 ILE A N 1
ATOM 526 C CA . ILE A 1 76 ? -1.192 -5.720 -6.389 1.00 81.12 76 ILE A CA 1
ATOM 527 C C . ILE A 1 76 ? 0.053 -5.927 -7.252 1.00 81.12 76 ILE A C 1
ATOM 529 O O . ILE A 1 76 ? 1.083 -6.430 -6.786 1.00 81.12 76 ILE A O 1
ATOM 533 N N . VAL A 1 77 ? -0.048 -5.497 -8.504 1.00 79.56 77 VAL A N 1
ATOM 534 C CA . VAL A 1 77 ? 1.079 -5.229 -9.394 1.00 79.56 77 VAL A CA 1
ATOM 535 C C . VAL A 1 77 ? 1.141 -3.719 -9.578 1.00 79.56 77 VAL A C 1
ATOM 537 O O . VAL A 1 77 ? 0.133 -3.110 -9.916 1.00 79.56 77 VAL A O 1
ATOM 540 N N . ALA A 1 78 ? 2.300 -3.124 -9.319 1.00 75.31 78 ALA A N 1
ATOM 541 C CA . ALA A 1 78 ? 2.518 -1.693 -9.479 1.00 75.31 78 ALA A CA 1
ATOM 542 C C . ALA A 1 78 ? 3.648 -1.452 -10.477 1.00 75.31 78 ALA A C 1
ATOM 544 O O . ALA A 1 78 ? 4.727 -2.045 -10.358 1.00 75.31 78 ALA A O 1
ATOM 545 N N . GLU A 1 79 ? 3.412 -0.589 -11.460 1.00 74.88 79 GLU A N 1
ATOM 546 C CA . GLU A 1 79 ? 4.438 -0.211 -12.427 1.00 74.88 79 GLU A CA 1
ATOM 547 C C . GLU A 1 79 ? 5.488 0.692 -11.770 1.00 74.88 79 GLU A C 1
ATOM 549 O O . GLU A 1 79 ? 5.184 1.557 -10.947 1.00 74.88 79 GLU A O 1
ATOM 554 N N . VAL A 1 80 ? 6.754 0.489 -12.131 1.00 71.81 80 VAL A N 1
ATOM 555 C CA . VAL A 1 80 ? 7.852 1.356 -11.701 1.00 71.81 80 VAL A CA 1
ATOM 556 C C . VAL A 1 80 ? 8.217 2.246 -12.876 1.00 71.81 80 VAL A C 1
ATOM 558 O O . VAL A 1 80 ? 8.711 1.768 -13.899 1.00 71.81 80 VAL A O 1
ATOM 561 N N . LEU A 1 81 ? 8.004 3.553 -12.732 1.00 66.44 81 LEU A N 1
ATOM 562 C CA . LEU A 1 81 ? 8.427 4.500 -13.757 1.00 66.44 81 LEU A CA 1
ATOM 563 C C . LEU A 1 81 ? 9.952 4.540 -13.837 1.00 66.44 81 LEU A C 1
ATOM 565 O O . LEU A 1 81 ? 10.657 4.849 -12.869 1.00 66.44 81 LEU A O 1
ATOM 569 N N . GLN A 1 82 ? 10.460 4.273 -15.035 1.00 64.38 82 GLN A N 1
ATOM 570 C CA . GLN A 1 82 ? 11.882 4.383 -15.316 1.00 64.38 82 GLN A CA 1
ATOM 571 C C . GLN A 1 82 ? 12.356 5.832 -15.137 1.00 64.38 82 GLN A C 1
ATOM 573 O O . GLN A 1 82 ? 11.656 6.785 -15.472 1.00 64.38 82 GLN A O 1
ATOM 578 N N . GLY A 1 83 ? 13.563 6.005 -14.594 1.00 56.09 83 GLY A N 1
ATOM 579 C CA . GLY A 1 83 ? 14.166 7.326 -14.374 1.00 56.09 83 GLY A CA 1
ATOM 580 C C . GLY A 1 83 ? 13.750 8.038 -13.080 1.00 56.09 83 GLY A C 1
ATOM 581 O O . GLY A 1 83 ? 14.397 9.015 -12.716 1.00 56.09 83 GLY A O 1
ATOM 582 N N . LEU A 1 84 ? 12.763 7.527 -12.332 1.00 59.03 84 LEU A N 1
ATOM 583 C CA . LEU A 1 84 ? 12.389 8.040 -11.003 1.00 59.03 84 LEU A CA 1
ATOM 584 C C . LEU A 1 84 ? 13.110 7.321 -9.845 1.00 59.03 84 LEU A C 1
ATOM 586 O O . LEU A 1 84 ? 12.621 7.308 -8.723 1.00 59.03 84 LEU A O 1
ATOM 590 N N . ASN A 1 85 ? 14.277 6.714 -10.096 1.00 59.91 85 ASN A N 1
ATOM 591 C CA . ASN A 1 85 ? 15.109 6.042 -9.082 1.00 59.91 85 ASN A CA 1
ATOM 592 C C . ASN A 1 85 ? 14.353 5.049 -8.174 1.00 59.91 85 ASN A C 1
ATOM 594 O O . ASN A 1 85 ? 14.690 4.906 -7.001 1.00 59.91 85 ASN A O 1
ATOM 598 N N . GLY A 1 86 ? 13.348 4.345 -8.704 1.00 55.47 86 GLY A N 1
ATOM 599 C CA . GLY A 1 86 ? 12.626 3.336 -7.930 1.00 55.47 86 GLY A CA 1
ATOM 600 C C . GLY A 1 86 ? 11.464 3.866 -7.086 1.00 55.47 86 GLY A C 1
ATOM 601 O O . GLY A 1 86 ? 10.992 3.147 -6.205 1.00 55.47 86 GLY A O 1
ATOM 602 N N . VAL A 1 87 ? 10.989 5.089 -7.348 1.00 62.88 87 VAL A N 1
ATOM 603 C CA . VAL A 1 87 ? 9.693 5.554 -6.835 1.00 62.88 87 VAL A CA 1
ATOM 604 C C . VAL A 1 87 ? 8.588 4.748 -7.505 1.00 62.88 87 VAL A C 1
ATOM 606 O O . VAL A 1 87 ? 8.506 4.677 -8.733 1.00 62.88 87 VAL A O 1
ATOM 609 N N . VAL A 1 88 ? 7.720 4.165 -6.685 1.00 63.44 88 VAL A N 1
ATOM 610 C CA . VAL A 1 88 ? 6.473 3.575 -7.161 1.00 63.44 88 VAL A CA 1
ATOM 611 C C . VAL A 1 88 ? 5.389 4.622 -7.004 1.00 63.44 88 VAL A C 1
ATOM 613 O O . VAL A 1 88 ? 5.160 5.098 -5.894 1.00 63.44 88 VAL A O 1
ATOM 616 N N . PRO A 1 89 ? 4.736 5.024 -8.099 1.00 63.25 89 PRO A N 1
ATOM 617 C CA . PRO A 1 89 ? 3.803 6.132 -8.100 1.00 63.25 89 PRO A CA 1
ATOM 618 C C . PRO A 1 89 ? 2.464 5.758 -7.455 1.00 63.25 89 PRO A C 1
ATOM 620 O O . PRO A 1 89 ? 1.510 6.494 -7.649 1.00 63.25 89 PRO A O 1
ATOM 623 N N . GLU A 1 90 ? 2.311 4.647 -6.742 1.00 72.56 90 GLU A N 1
ATOM 624 C CA . GLU A 1 90 ? 0.984 4.252 -6.272 1.00 72.56 90 GLU A CA 1
ATOM 625 C C . GLU A 1 90 ? 0.496 5.168 -5.146 1.00 72.56 90 GLU A C 1
ATOM 627 O O . GLU A 1 90 ? 1.143 5.364 -4.111 1.00 72.56 90 GLU A O 1
ATOM 632 N N . SER A 1 91 ? -0.674 5.745 -5.384 1.00 78.75 91 SER A N 1
ATOM 633 C CA . SER A 1 91 ? -1.469 6.489 -4.427 1.00 78.75 91 SER A CA 1
ATOM 634 C C . SER A 1 91 ? -2.540 5.590 -3.837 1.00 78.75 91 SER A C 1
ATOM 636 O O . SER A 1 91 ? -3.171 4.789 -4.519 1.00 78.75 91 SER A O 1
ATOM 638 N N . PHE A 1 92 ? -2.763 5.761 -2.545 1.00 81.00 92 PHE A N 1
ATOM 639 C CA . PHE A 1 92 ? -3.699 4.980 -1.761 1.00 81.00 92 PHE A CA 1
ATOM 640 C C . PHE A 1 92 ? -4.731 5.941 -1.208 1.00 81.00 92 PHE A C 1
ATOM 642 O O . PHE A 1 92 ? -4.383 6.837 -0.441 1.00 81.00 92 PHE A O 1
ATOM 649 N N . TYR A 1 93 ? -5.986 5.764 -1.605 1.00 85.19 93 TYR A N 1
ATOM 650 C CA . TYR A 1 93 ? -7.112 6.557 -1.137 1.00 85.19 93 TYR A CA 1
ATOM 651 C C . TYR A 1 93 ? -7.986 5.748 -0.189 1.00 85.19 93 TYR A C 1
ATOM 653 O O . TYR A 1 93 ? -8.525 4.700 -0.549 1.00 85.19 93 TYR A O 1
ATOM 661 N N . ASN A 1 94 ? -8.146 6.262 1.026 1.00 86.94 94 ASN A N 1
ATOM 662 C CA . ASN A 1 94 ? -9.037 5.692 2.024 1.00 86.94 94 ASN A CA 1
ATOM 663 C C . ASN A 1 94 ? -10.438 6.292 1.869 1.00 86.94 94 ASN A C 1
ATOM 665 O O . ASN A 1 94 ? -10.685 7.406 2.322 1.00 86.94 94 ASN A O 1
ATOM 669 N N . ASN A 1 95 ? -11.370 5.543 1.285 1.00 83.88 95 ASN A N 1
ATOM 670 C CA . ASN A 1 95 ? -12.770 5.949 1.154 1.00 83.88 95 ASN A CA 1
ATOM 671 C C . ASN A 1 95 ? -13.633 5.589 2.383 1.00 83.88 95 ASN A C 1
ATOM 673 O O . ASN A 1 95 ? -14.859 5.666 2.328 1.00 83.88 95 ASN A O 1
ATOM 677 N N . SER A 1 96 ? -13.032 5.142 3.489 1.00 83.81 96 SER A N 1
ATOM 678 C CA . SER A 1 96 ? -13.764 4.902 4.737 1.00 83.81 96 SER A CA 1
ATOM 679 C C . SER A 1 96 ? -13.876 6.170 5.584 1.00 83.81 96 SER A C 1
ATOM 681 O O . SER A 1 96 ? -13.112 7.124 5.432 1.00 83.81 96 SER A O 1
ATOM 683 N N . SER A 1 97 ? -14.801 6.148 6.543 1.00 85.56 97 SER A N 1
ATOM 684 C CA . SER A 1 97 ? -15.007 7.233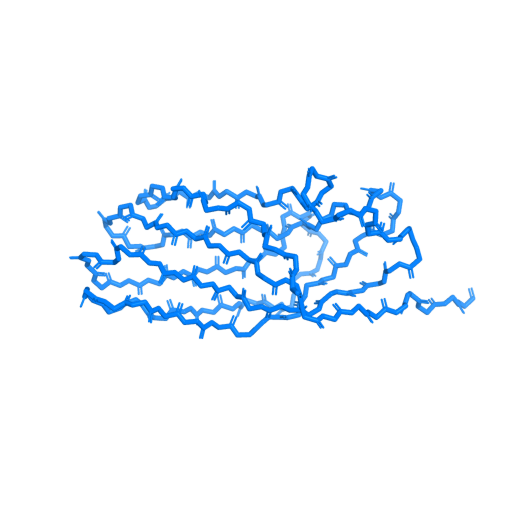 7.507 1.00 85.56 97 SER A CA 1
ATOM 685 C C . SER A 1 97 ? -13.987 7.247 8.653 1.00 85.56 97 SER A C 1
ATOM 687 O O . SER A 1 97 ? -14.125 8.039 9.584 1.00 85.56 97 SER A O 1
ATOM 689 N N . THR A 1 98 ? -12.998 6.349 8.647 1.00 84.88 98 THR A N 1
ATOM 690 C CA . THR A 1 98 ? -12.058 6.149 9.760 1.00 84.88 98 THR A CA 1
ATOM 691 C C . THR A 1 98 ? -10.624 6.109 9.263 1.00 84.88 98 THR A C 1
ATOM 693 O O . THR A 1 98 ? -10.369 5.674 8.145 1.00 84.88 98 THR A O 1
ATOM 696 N N . THR A 1 99 ? -9.668 6.521 10.093 1.00 88.38 99 THR A N 1
ATOM 697 C CA . THR A 1 99 ? -8.247 6.321 9.786 1.00 88.38 99 THR A CA 1
ATOM 698 C C . THR A 1 99 ? -7.929 4.832 9.752 1.00 88.38 99 THR A C 1
ATOM 700 O O . THR A 1 99 ? -8.327 4.097 10.654 1.00 88.38 99 THR A O 1
ATOM 703 N N . VAL A 1 100 ? -7.183 4.404 8.739 1.00 86.25 100 VAL A N 1
ATOM 704 C CA . VAL A 1 100 ? -6.677 3.033 8.621 1.00 86.25 100 VAL A CA 1
ATOM 705 C C . VAL A 1 100 ? -5.160 3.038 8.626 1.00 86.25 100 VAL A C 1
ATOM 707 O O . VAL A 1 100 ? -4.535 4.039 8.287 1.00 86.25 100 VAL A O 1
ATOM 710 N N . THR A 1 101 ? -4.551 1.923 8.999 1.00 87.44 101 THR A N 1
ATOM 711 C CA . THR A 1 101 ? -3.115 1.721 8.810 1.00 87.44 101 THR A CA 1
ATOM 712 C C . THR A 1 101 ? -2.914 0.890 7.558 1.00 87.44 101 THR A C 1
ATOM 714 O O . THR A 1 101 ? -3.459 -0.207 7.464 1.00 87.44 101 THR A O 1
ATOM 717 N N . VAL A 1 102 ? -2.140 1.405 6.609 1.00 82.75 102 VAL A N 1
ATOM 718 C CA . VAL A 1 102 ? -1.807 0.704 5.366 1.00 82.75 102 VAL A CA 1
ATOM 719 C C . VAL A 1 102 ? -0.325 0.356 5.391 1.00 82.75 102 VAL A C 1
ATOM 721 O O . VAL A 1 102 ? 0.502 1.202 5.724 1.00 82.75 102 VAL A O 1
ATOM 724 N N . SER A 1 103 ? 0.004 -0.886 5.053 1.00 81.81 103 SER A N 1
ATOM 725 C CA . SER A 1 103 ? 1.374 -1.340 4.820 1.00 81.81 103 SER A CA 1
ATOM 726 C C . SER A 1 103 ? 1.474 -1.999 3.452 1.00 81.81 103 SER A C 1
ATOM 728 O O . SER A 1 103 ? 0.501 -2.578 2.960 1.00 81.81 103 SER A O 1
ATOM 730 N N . PHE A 1 104 ? 2.657 -1.938 2.847 1.00 79.31 104 PHE A N 1
ATOM 731 C CA . PHE A 1 104 ? 2.908 -2.567 1.558 1.00 79.31 104 PHE A CA 1
ATOM 732 C C . PHE A 1 104 ? 4.142 -3.463 1.606 1.00 79.31 104 PHE A C 1
ATOM 734 O O . PHE A 1 104 ? 5.238 -3.022 1.955 1.00 79.31 104 PHE A O 1
ATOM 741 N N . ASP A 1 105 ? 3.949 -4.724 1.227 1.00 80.62 105 ASP A N 1
ATOM 742 C CA . ASP A 1 105 ? 4.968 -5.765 1.280 1.00 80.62 105 ASP A CA 1
ATOM 743 C C . ASP A 1 105 ? 5.331 -6.221 -0.126 1.00 80.62 105 ASP A C 1
ATOM 745 O O . ASP A 1 105 ? 4.543 -6.893 -0.795 1.00 80.62 105 ASP A O 1
ATOM 749 N N . VAL A 1 106 ? 6.547 -5.902 -0.574 1.00 78.44 106 VAL A N 1
ATOM 750 C CA . VAL A 1 106 ? 7.014 -6.326 -1.900 1.00 78.44 106 VAL A CA 1
ATOM 751 C C . VAL A 1 106 ? 7.421 -7.794 -1.882 1.00 78.44 106 VAL A C 1
ATOM 753 O O . VAL A 1 106 ? 8.257 -8.233 -1.082 1.00 78.44 106 VAL A O 1
ATOM 756 N N . SER A 1 107 ? 6.833 -8.548 -2.808 1.00 81.44 107 SER A N 1
ATOM 757 C CA . SER A 1 107 ? 7.015 -9.987 -2.985 1.00 81.44 107 SER A CA 1
ATOM 758 C C . SER A 1 107 ? 7.826 -10.343 -4.235 1.00 81.44 107 SER A C 1
ATOM 760 O O . SER A 1 107 ? 8.405 -11.428 -4.276 1.00 81.44 107 SER A O 1
ATOM 762 N N . GLY A 1 108 ? 7.932 -9.442 -5.220 1.00 79.06 108 GLY A N 1
ATOM 763 C CA . GLY A 1 108 ? 8.645 -9.706 -6.471 1.00 79.06 108 GLY A CA 1
ATOM 764 C C . GLY A 1 108 ? 8.903 -8.464 -7.325 1.00 79.06 108 GLY A C 1
ATOM 765 O O . GLY A 1 108 ? 8.331 -7.402 -7.090 1.00 79.06 108 GLY A O 1
ATOM 766 N N . TYR A 1 109 ? 9.784 -8.622 -8.317 1.00 81.12 109 TYR A N 1
ATOM 767 C CA . TYR A 1 109 ? 10.201 -7.580 -9.260 1.00 81.12 109 TYR A CA 1
ATOM 768 C C . TYR A 1 109 ? 10.190 -8.139 -10.681 1.00 81.12 109 TYR A C 1
ATOM 770 O O . TYR A 1 109 ? 10.667 -9.252 -10.912 1.00 81.12 109 TYR A O 1
ATOM 778 N N . PHE A 1 110 ? 9.724 -7.337 -11.632 1.00 79.88 110 PHE A N 1
ATOM 779 C CA . PHE A 1 110 ? 9.851 -7.597 -13.059 1.00 79.88 110 PHE A CA 1
ATOM 780 C C . PHE A 1 110 ? 10.865 -6.637 -13.665 1.00 79.88 110 PHE A C 1
ATOM 782 O O . PHE A 1 110 ? 10.847 -5.435 -13.389 1.00 79.88 110 PHE A O 1
ATOM 789 N N . ALA A 1 111 ? 11.751 -7.167 -14.506 1.00 78.88 111 ALA A N 1
ATOM 790 C CA . ALA A 1 111 ? 12.657 -6.338 -15.283 1.00 78.88 111 ALA A CA 1
ATOM 791 C C . ALA A 1 111 ? 11.867 -5.504 -16.299 1.00 78.88 111 ALA A C 1
ATOM 793 O O . ALA A 1 111 ? 10.893 -5.976 -16.888 1.00 78.88 111 ALA A O 1
ATOM 794 N N . ALA A 1 112 ? 12.310 -4.273 -16.524 1.00 71.62 112 ALA A N 1
ATOM 795 C CA . ALA A 1 112 ? 11.868 -3.480 -17.652 1.00 71.62 112 ALA A CA 1
ATOM 796 C C . ALA A 1 112 ? 12.255 -4.198 -18.954 1.00 71.62 112 ALA A C 1
ATOM 798 O O . ALA A 1 112 ? 13.363 -4.723 -19.083 1.00 71.62 112 ALA A O 1
ATOM 799 N N . THR A 1 113 ? 11.340 -4.233 -19.922 1.00 64.81 113 THR A N 1
ATOM 800 C CA . THR A 1 113 ? 11.664 -4.738 -21.262 1.00 64.81 113 THR A CA 1
ATOM 801 C C . THR A 1 113 ? 12.332 -3.608 -22.041 1.00 64.81 113 THR A C 1
ATOM 803 O O . THR A 1 113 ? 11.726 -2.554 -22.222 1.00 64.81 113 THR A O 1
ATOM 806 N N . PHE A 1 114 ? 13.576 -3.811 -22.478 1.00 57.09 114 PHE A N 1
ATOM 807 C CA . PHE A 1 114 ? 14.298 -2.868 -23.337 1.00 57.09 114 PHE A CA 1
ATOM 808 C C . PHE A 1 114 ? 14.094 -3.285 -24.799 1.00 57.09 114 PHE A C 1
ATOM 810 O O . PHE A 1 114 ? 14.430 -4.417 -25.152 1.00 57.09 114 PHE A O 1
ATOM 817 N N . TYR A 1 115 ? 13.534 -2.389 -25.615 1.00 50.44 115 TYR A N 1
ATOM 818 C CA . TYR A 1 115 ? 13.499 -2.500 -27.078 1.00 50.44 115 TYR A CA 1
ATOM 819 C C . TYR A 1 115 ? 14.499 -1.527 -27.697 1.00 50.44 115 TYR A C 1
ATOM 821 O O . TYR A 1 115 ? 14.629 -0.406 -27.153 1.00 50.44 115 TYR A O 1
#

Radius of gyration: 13.96 Å; chai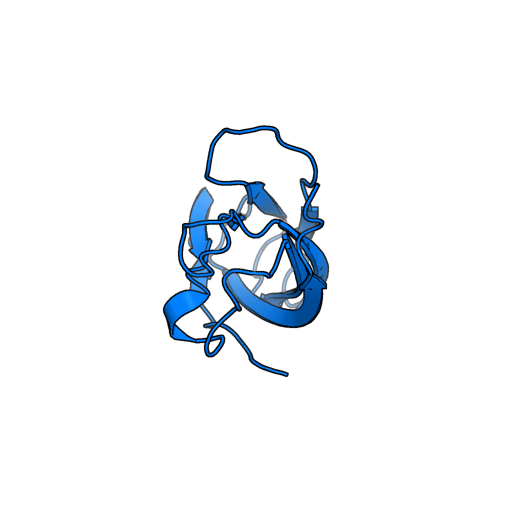ns: 1; bounding box: 34×21×40 Å

pLDDT: mean 72.72, std 12.44, range [39.34, 89.88]